Protein AF-A0A1Q3GR40-F1 (afdb_monomer_lite)

Foldseek 3Di:
DPPPVVVVVVVVVVVVVPPPPPPVPLFDKDKDAPDWDWDQDPVRWTKIKGAHQMWIDDPFATAGGFRMWIATSVVRDIDTHRGPDGDHPDDDDDDPPPDDPD

Secondary structure (DSSP, 8-state):
--STTHHHHHHHHHTTTT---------PPEEE-SEEEEEE-TTS-EEEEEEEEEEEE-SS-EEEEEEEEEEETTT--EEEES-S----SS-----S------

Radius of gyration: 22.92 Å; chains: 1; bounding box: 37×33×74 Å

Structure (mmCIF, N/CA/C/O backbone):
data_AF-A0A1Q3GR40-F1
#
_entry.id   AF-A0A1Q3GR40-F1
#
loop_
_atom_site.group_PDB
_atom_site.id
_atom_site.type_symbol
_atom_site.label_atom_id
_atom_site.label_alt_id
_atom_site.label_comp_id
_atom_site.label_asym_id
_atom_site.label_entity_id
_atom_site.label_seq_id
_atom_site.pdbx_PDB_ins_code
_atom_site.Cartn_x
_atom_site.Cartn_y
_atom_site.Cartn_z
_atom_site.occupancy
_atom_site.B_iso_or_equiv
_atom_site.auth_seq_id
_atom_site.auth_comp_id
_atom_site.auth_asym_id
_atom_site.auth_atom_id
_atom_site.pdbx_PDB_model_num
ATOM 1 N N . MET A 1 1 ? -24.465 18.546 60.092 1.00 49.50 1 MET A N 1
ATOM 2 C CA . MET A 1 1 ? -24.976 18.578 58.700 1.00 49.50 1 MET A CA 1
ATOM 3 C C . MET A 1 1 ? -24.021 19.346 57.770 1.00 49.50 1 MET A C 1
ATOM 5 O O . MET A 1 1 ? -24.440 20.289 57.117 1.00 49.50 1 MET A O 1
ATOM 9 N N . LYS A 1 2 ? -22.720 19.006 57.731 1.00 49.09 2 LYS A N 1
ATOM 10 C CA . LYS A 1 2 ? -21.722 19.727 56.902 1.00 49.09 2 LYS A CA 1
ATOM 11 C C . LYS A 1 2 ? -20.839 18.809 56.034 1.00 49.09 2 LYS A C 1
ATOM 13 O O . LYS A 1 2 ? -20.081 19.311 55.218 1.00 49.09 2 LYS A O 1
ATOM 18 N N . SER A 1 3 ? -20.972 17.483 56.151 1.00 52.25 3 SER A N 1
ATOM 19 C CA . SER A 1 3 ? -20.113 16.519 55.438 1.00 52.25 3 SER A CA 1
ATOM 20 C C . SER A 1 3 ? -20.685 15.994 54.114 1.00 52.25 3 SER A C 1
ATOM 22 O O . SER A 1 3 ? -19.966 15.328 53.379 1.00 52.25 3 SER A O 1
ATOM 24 N N . SER A 1 4 ? -21.941 16.301 53.764 1.00 53.75 4 SER A N 1
ATOM 25 C CA . SER A 1 4 ? -22.560 15.791 52.523 1.00 53.75 4 SER A CA 1
ATOM 26 C C . SER A 1 4 ? -22.157 16.545 51.253 1.00 53.75 4 SER A C 1
ATOM 28 O O . SER A 1 4 ? -22.413 16.050 50.162 1.00 53.75 4 SER A O 1
ATOM 30 N N . LEU A 1 5 ? -21.511 17.713 51.359 1.00 52.91 5 LEU A N 1
ATOM 31 C CA . LEU A 1 5 ? -21.144 18.510 50.179 1.00 52.91 5 LEU A CA 1
ATOM 32 C C . LEU A 1 5 ? -19.866 17.999 49.485 1.00 52.91 5 LEU A C 1
ATOM 34 O O . LEU A 1 5 ? -19.707 18.155 48.279 1.00 52.91 5 LEU A O 1
ATOM 38 N N . ILE A 1 6 ? -18.968 17.354 50.238 1.00 55.91 6 ILE A N 1
ATOM 39 C CA . ILE A 1 6 ? -17.665 16.883 49.736 1.00 55.91 6 ILE A CA 1
ATOM 40 C C . ILE A 1 6 ? -17.828 15.642 48.845 1.00 55.91 6 ILE A C 1
ATOM 42 O O . ILE A 1 6 ? -17.095 15.479 47.873 1.00 55.91 6 ILE A O 1
ATOM 46 N N . PHE A 1 7 ? -18.832 14.805 49.122 1.00 52.56 7 PHE A N 1
ATOM 47 C CA . PHE A 1 7 ? -19.088 13.574 48.366 1.00 52.56 7 PHE A CA 1
ATOM 48 C C . PHE A 1 7 ? -19.632 13.819 46.951 1.00 52.56 7 PHE A C 1
ATOM 50 O O . PHE A 1 7 ? -19.433 12.997 46.061 1.00 52.56 7 PHE A O 1
ATOM 57 N N . ILE A 1 8 ? -20.301 14.953 46.727 1.00 55.75 8 ILE A N 1
ATOM 58 C CA . ILE A 1 8 ? -20.846 15.310 45.411 1.00 55.75 8 ILE A CA 1
ATOM 59 C C . ILE A 1 8 ? -19.732 15.870 44.515 1.00 55.75 8 ILE A C 1
ATOM 61 O O . ILE A 1 8 ? -19.710 15.607 43.314 1.00 55.75 8 ILE A O 1
ATOM 65 N N . LEU A 1 9 ? -18.763 16.584 45.098 1.00 52.00 9 LEU A N 1
ATOM 66 C CA . LEU A 1 9 ? -17.674 17.202 44.344 1.00 52.00 9 LEU A CA 1
ATOM 67 C C . LEU A 1 9 ? -16.679 16.166 43.789 1.00 52.00 9 LEU A C 1
ATOM 69 O O . LEU A 1 9 ? -16.173 16.334 42.683 1.00 52.00 9 LEU A O 1
ATOM 73 N N . THR A 1 10 ? -16.432 15.066 44.506 1.00 55.09 10 THR A N 1
ATOM 74 C CA . THR A 1 10 ? -15.516 14.004 44.051 1.00 55.09 10 THR A CA 1
ATOM 75 C C . THR A 1 10 ? -16.107 13.117 42.954 1.00 55.09 10 THR A C 1
ATOM 77 O O . THR A 1 10 ? -15.355 12.600 42.127 1.00 55.09 10 THR A O 1
ATOM 80 N N . PHE A 1 11 ? -17.437 12.991 42.875 1.00 53.44 11 PHE A N 1
ATOM 81 C CA . PHE A 1 11 ? -18.099 12.224 41.812 1.00 53.44 11 PHE A CA 1
ATOM 82 C C . PHE A 1 11 ? -18.007 12.905 40.435 1.00 53.44 11 PHE A C 1
ATOM 84 O O . PHE A 1 11 ? -17.931 12.219 39.418 1.00 53.44 11 PHE A O 1
ATOM 91 N N . TYR A 1 12 ? -17.929 14.239 40.393 1.00 51.72 12 TYR A N 1
ATOM 92 C CA . TYR A 1 12 ? -17.811 14.994 39.138 1.00 51.72 12 TYR A CA 1
ATOM 93 C C . TYR A 1 12 ? -16.416 14.925 38.497 1.00 51.72 12 TYR A C 1
ATOM 95 O O . TYR A 1 12 ? -16.294 15.049 37.280 1.00 51.72 12 TYR A O 1
ATOM 103 N N . VAL A 1 13 ? -15.352 14.696 39.274 1.00 54.31 13 VAL A N 1
ATOM 104 C CA . VAL A 1 13 ? -13.979 14.623 38.729 1.00 54.31 13 VAL A CA 1
ATOM 105 C C . VAL A 1 13 ? -13.704 13.266 38.064 1.00 54.31 13 VAL A C 1
ATOM 107 O O . VAL A 1 13 ? -12.886 13.168 37.148 1.00 54.31 13 VAL A O 1
ATOM 110 N N . PHE A 1 14 ? -14.424 12.212 38.462 1.00 50.56 14 PHE A N 1
ATOM 111 C CA . PHE A 1 14 ? -14.236 10.870 37.903 1.00 50.56 14 PHE A CA 1
ATOM 112 C C . PHE A 1 14 ? -14.871 10.684 36.518 1.00 50.56 14 PHE A C 1
ATOM 114 O O . PHE A 1 14 ? -14.373 9.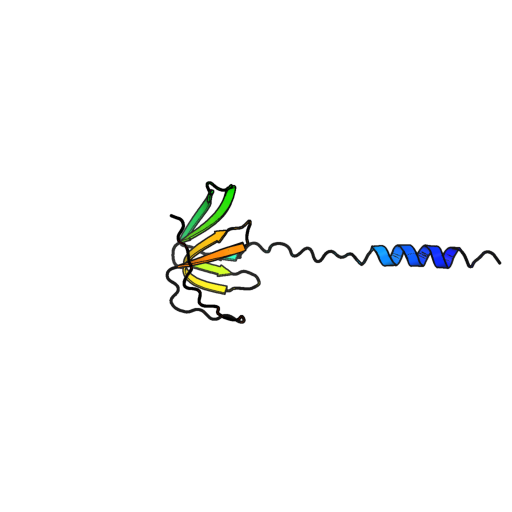895 35.715 1.00 50.56 14 PHE A O 1
ATOM 121 N N . THR A 1 15 ? -15.928 11.432 36.188 1.00 52.12 15 THR A N 1
ATOM 122 C CA . THR A 1 15 ? -16.624 11.289 34.897 1.00 52.12 15 THR A CA 1
ATOM 123 C C . THR A 1 15 ? -15.887 11.941 33.726 1.00 52.12 15 THR A C 1
ATOM 125 O O . THR A 1 15 ? -16.135 11.570 32.582 1.00 52.12 15 THR A O 1
ATOM 128 N N . PHE A 1 16 ? -14.942 12.854 33.976 1.00 50.66 16 PHE A N 1
ATOM 129 C CA . PHE A 1 16 ? -14.186 13.530 32.911 1.00 50.66 16 PHE A CA 1
ATOM 130 C C . PHE A 1 16 ? -12.925 12.785 32.441 1.00 50.66 16 PHE A C 1
ATOM 132 O O . PHE A 1 16 ? -12.369 13.144 31.407 1.00 50.66 16 PHE A O 1
ATOM 139 N N . ASN A 1 17 ? -12.490 11.720 33.126 1.00 49.38 17 ASN A N 1
ATOM 140 C CA . ASN A 1 17 ? -11.297 10.953 32.727 1.00 49.38 17 ASN A CA 1
ATOM 141 C C . ASN A 1 17 ? -11.578 9.777 31.773 1.00 49.38 17 ASN A C 1
ATOM 143 O O . ASN A 1 17 ? -10.639 9.170 31.266 1.00 49.38 17 ASN A O 1
ATOM 147 N N . GLN A 1 18 ? -12.845 9.455 31.484 1.00 47.06 18 GLN A N 1
ATOM 148 C CA . GLN A 1 18 ? -13.192 8.369 30.553 1.00 47.06 18 GLN A CA 1
ATOM 149 C C . GLN A 1 18 ? -13.422 8.816 29.106 1.00 47.06 18 GLN A C 1
ATOM 151 O O . GLN A 1 18 ? -13.787 8.004 28.260 1.00 47.06 18 GLN A O 1
ATOM 156 N N . ALA A 1 19 ? -13.090 10.060 28.765 1.00 47.44 19 ALA A N 1
ATOM 157 C CA . ALA A 1 19 ? -12.804 10.415 27.381 1.00 47.44 19 ALA A CA 1
ATOM 158 C C . ALA A 1 19 ? -11.373 9.972 27.029 1.00 47.44 19 ALA A C 1
ATOM 160 O O . ALA A 1 19 ? -10.546 10.768 26.585 1.00 47.44 19 ALA A O 1
ATOM 161 N N . CYS A 1 20 ? -11.065 8.683 27.222 1.00 46.72 20 CYS A N 1
ATOM 162 C CA . CYS A 1 20 ? -9.977 8.058 26.489 1.00 46.72 20 CYS A CA 1
ATOM 163 C C . CYS A 1 20 ? -10.459 8.018 25.043 1.00 46.72 20 CYS A C 1
ATOM 165 O O . CYS A 1 20 ? -11.112 7.076 24.596 1.00 46.72 20 CYS A O 1
ATOM 167 N N . ILE A 1 21 ? -10.227 9.134 24.353 1.00 49.28 21 ILE A N 1
ATOM 168 C CA . ILE A 1 21 ? -10.302 9.249 22.912 1.00 49.28 21 ILE A CA 1
ATOM 169 C C . ILE A 1 21 ? -9.539 8.030 22.426 1.00 49.28 21 ILE A C 1
ATOM 171 O O . ILE A 1 21 ? -8.322 7.948 22.599 1.00 49.28 21 ILE A O 1
ATOM 175 N N . ALA A 1 22 ? -10.269 7.056 21.8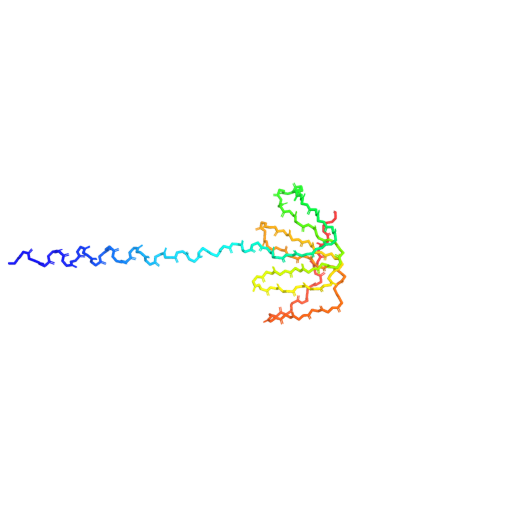82 1.00 44.91 22 ALA A N 1
ATOM 176 C CA . ALA A 1 22 ? -9.705 6.025 21.045 1.00 44.91 22 ALA A CA 1
ATOM 177 C C . ALA A 1 22 ? -9.107 6.779 19.862 1.00 44.91 22 ALA A C 1
ATOM 179 O O . ALA A 1 22 ? -9.731 6.974 18.822 1.00 44.91 22 ALA A O 1
ATOM 180 N N . GLN A 1 23 ? -7.909 7.310 20.082 1.00 40.91 23 GLN A N 1
ATOM 181 C CA . GLN A 1 23 ? -7.080 7.936 19.095 1.00 40.91 23 GLN A CA 1
ATOM 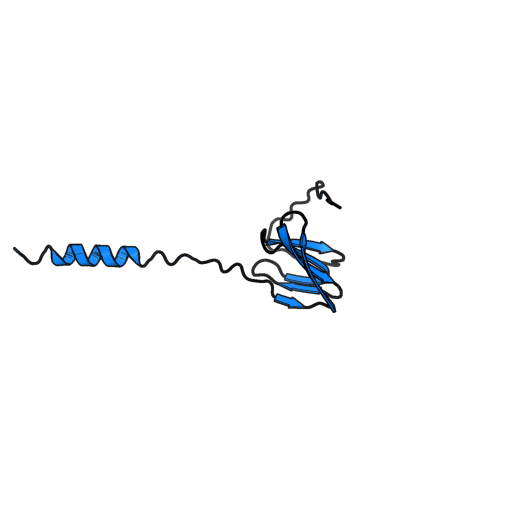182 C C . GLN A 1 23 ? -6.695 6.746 18.243 1.00 40.91 23 GLN A C 1
ATOM 184 O O . GLN A 1 23 ? -5.732 6.032 18.522 1.00 40.91 23 GLN A O 1
ATOM 189 N N . THR A 1 24 ? -7.544 6.445 17.262 1.00 45.59 24 THR A N 1
ATOM 190 C CA . THR A 1 24 ? -7.230 5.534 16.182 1.00 45.59 24 THR A CA 1
ATOM 191 C C . THR A 1 24 ? -6.020 6.163 15.524 1.00 45.59 24 THR A C 1
ATOM 193 O O . THR A 1 24 ? -6.158 6.990 14.622 1.00 45.59 24 THR A O 1
ATOM 196 N N . LYS A 1 25 ? -4.821 5.861 16.045 1.00 49.47 25 LYS A N 1
ATOM 197 C CA . LYS A 1 25 ? -3.559 6.169 15.395 1.00 49.47 25 LYS A CA 1
ATOM 198 C C . LYS A 1 25 ? -3.778 5.671 13.989 1.00 49.47 25 LYS A C 1
ATOM 200 O O . LYS A 1 25 ? -3.998 4.474 13.798 1.00 49.47 25 LYS A O 1
ATOM 205 N N . LYS A 1 26 ? -3.815 6.598 13.034 1.00 55.84 26 LYS A N 1
ATOM 206 C CA . LYS A 1 26 ? -3.866 6.280 11.617 1.00 55.84 26 LYS A CA 1
ATOM 207 C C . LYS A 1 26 ? -2.618 5.438 11.378 1.00 55.84 26 LYS A C 1
ATOM 209 O O . LYS A 1 26 ? -1.508 5.962 11.347 1.00 55.84 26 LYS A O 1
ATOM 214 N N . SER A 1 27 ? -2.786 4.120 11.452 1.00 68.75 27 SER A N 1
ATOM 215 C CA . SER A 1 27 ? -1.668 3.196 11.553 1.00 68.75 27 SER A CA 1
ATOM 216 C C . SER A 1 27 ? -0.995 3.236 10.202 1.00 68.75 27 SER A C 1
ATOM 218 O O . SER A 1 27 ? -1.583 2.834 9.198 1.00 68.75 27 SER A O 1
ATOM 220 N N . TYR A 1 28 ? 0.198 3.820 10.180 1.00 76.81 28 TYR A N 1
ATOM 221 C CA . TYR A 1 28 ? 0.978 3.879 8.966 1.00 76.81 28 TYR A CA 1
ATOM 222 C C . TYR A 1 28 ? 1.249 2.444 8.498 1.00 76.81 28 TYR A C 1
ATOM 224 O O . TYR A 1 28 ? 1.575 1.593 9.337 1.00 76.81 28 TYR A O 1
ATOM 232 N N . PRO A 1 29 ? 1.059 2.141 7.205 1.00 87.94 29 PRO A N 1
ATOM 233 C CA . PRO A 1 29 ? 1.207 0.782 6.721 1.00 87.94 29 PRO A CA 1
ATOM 234 C C . PRO A 1 29 ? 2.637 0.285 6.922 1.00 87.94 29 PRO A C 1
ATOM 236 O O . PRO A 1 29 ? 3.605 1.022 6.728 1.00 87.94 29 PRO A O 1
ATOM 239 N N . LYS A 1 30 ? 2.771 -0.993 7.271 1.00 92.25 30 LYS A N 1
ATOM 240 C CA . LYS A 1 30 ? 4.043 -1.709 7.159 1.00 92.25 30 LYS A CA 1
ATOM 241 C C . LYS A 1 30 ? 4.179 -2.187 5.723 1.00 92.25 30 LYS A C 1
ATOM 243 O O . LYS A 1 30 ? 3.236 -2.772 5.193 1.00 92.25 30 LYS A O 1
ATOM 248 N N . PHE A 1 31 ? 5.330 -1.972 5.103 1.00 93.50 31 PHE A N 1
ATOM 249 C CA . PHE A 1 31 ? 5.538 -2.410 3.731 1.00 93.50 31 PHE A CA 1
ATOM 250 C C . PHE A 1 31 ? 6.991 -2.774 3.431 1.00 93.50 31 PHE A C 1
ATOM 252 O O . PHE A 1 31 ? 7.909 -2.360 4.136 1.00 93.50 31 PHE A O 1
ATOM 259 N N . SER A 1 32 ? 7.164 -3.540 2.359 1.00 94.69 32 SER A N 1
ATOM 260 C CA . SER A 1 32 ? 8.430 -3.851 1.701 1.00 94.69 32 SER A CA 1
ATOM 261 C C . SER A 1 32 ? 8.212 -3.801 0.190 1.00 94.69 32 SER A C 1
ATOM 263 O O . SER A 1 32 ? 7.151 -4.210 -0.290 1.00 94.69 32 SER A O 1
ATOM 265 N N . SER A 1 33 ? 9.185 -3.278 -0.548 1.00 95.38 33 SER A N 1
ATOM 266 C CA . SER A 1 33 ? 9.150 -3.170 -2.006 1.00 95.38 33 SER A CA 1
ATOM 267 C C . SER A 1 33 ? 10.562 -3.022 -2.566 1.00 95.38 33 SER A C 1
ATOM 269 O O . SER A 1 33 ? 11.500 -2.703 -1.833 1.00 95.38 33 SER A O 1
ATOM 271 N N . GLN A 1 34 ? 10.712 -3.229 -3.873 1.00 96.75 34 GLN A N 1
ATOM 272 C CA . GLN A 1 34 ? 11.971 -2.957 -4.571 1.00 96.75 34 GLN A CA 1
ATOM 273 C C . GLN A 1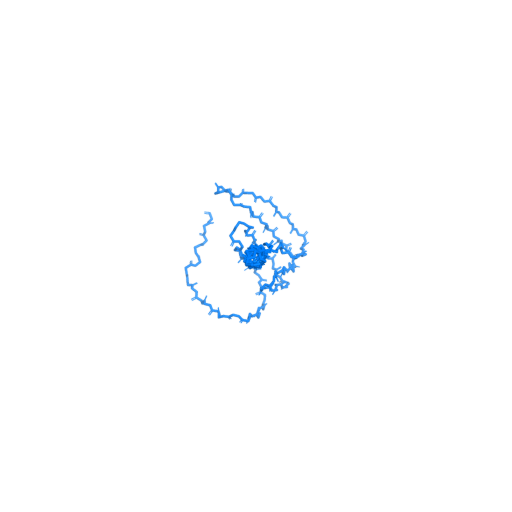 34 ? 12.181 -1.455 -4.791 1.00 96.75 34 GLN A C 1
ATOM 275 O O . GLN A 1 34 ? 13.303 -0.961 -4.696 1.00 96.75 34 GLN A O 1
ATOM 280 N N . LYS A 1 35 ? 11.097 -0.718 -5.058 1.00 95.25 35 LYS A N 1
ATOM 281 C CA . LYS A 1 35 ? 11.119 0.731 -5.272 1.00 95.25 35 LYS A CA 1
ATOM 282 C C . LYS A 1 35 ? 10.011 1.421 -4.484 1.00 95.25 35 LYS A C 1
ATOM 284 O O . LYS A 1 35 ? 8.943 0.848 -4.249 1.00 95.25 35 LYS A O 1
ATOM 289 N N . ARG A 1 36 ? 10.296 2.652 -4.052 1.00 95.62 36 ARG A N 1
ATOM 290 C CA . ARG A 1 36 ? 9.414 3.483 -3.232 1.00 95.62 36 ARG A CA 1
ATOM 291 C C . ARG A 1 36 ? 9.483 4.936 -3.680 1.00 95.62 36 ARG A C 1
ATOM 293 O O . ARG A 1 36 ? 10.576 5.496 -3.734 1.00 95.62 36 ARG A O 1
ATOM 300 N N . ILE A 1 37 ? 8.326 5.535 -3.933 1.00 94.81 37 ILE A N 1
ATOM 301 C CA . ILE A 1 37 ? 8.183 6.940 -4.312 1.00 94.81 37 ILE A CA 1
ATOM 302 C C . ILE A 1 37 ? 7.198 7.594 -3.346 1.00 94.81 37 ILE A C 1
ATOM 304 O O . ILE A 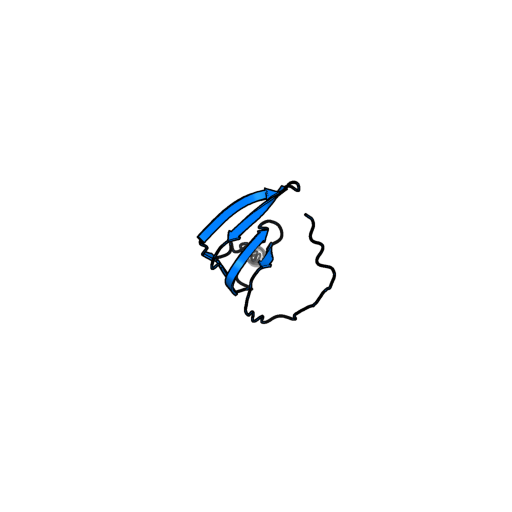1 37 ? 6.143 7.034 -3.049 1.00 94.81 37 ILE A O 1
ATOM 308 N N . PHE A 1 38 ? 7.560 8.771 -2.848 1.00 94.19 38 PHE A N 1
ATOM 309 C CA . PHE A 1 38 ? 6.670 9.634 -2.082 1.00 94.19 38 PHE A CA 1
ATOM 310 C C . PHE A 1 38 ? 6.513 10.945 -2.827 1.00 94.19 38 PHE A C 1
ATOM 312 O O . PHE A 1 38 ? 7.516 11.554 -3.199 1.00 94.19 38 PHE A O 1
ATOM 319 N N . TYR A 1 39 ? 5.275 11.369 -3.028 1.00 92.69 39 TYR A N 1
ATOM 320 C CA . TYR A 1 39 ? 4.978 12.650 -3.648 1.00 92.69 39 TYR A CA 1
ATOM 321 C C . TYR A 1 39 ? 3.645 13.188 -3.145 1.00 92.69 39 TYR A C 1
ATOM 323 O O . TYR A 1 39 ? 2.853 12.472 -2.533 1.00 92.69 39 TYR A O 1
ATOM 331 N N . THR A 1 40 ? 3.422 14.467 -3.407 1.00 93.56 40 THR A N 1
ATOM 332 C CA . THR A 1 40 ? 2.129 15.113 -3.232 1.00 93.56 40 THR A CA 1
ATOM 333 C C . THR A 1 40 ? 1.530 15.314 -4.616 1.00 93.56 40 THR A C 1
ATOM 335 O O . THR A 1 40 ? 2.225 15.817 -5.501 1.00 93.56 40 THR A O 1
ATOM 338 N N . ASP A 1 41 ? 0.297 14.861 -4.835 1.00 91.06 41 ASP A N 1
ATOM 339 C CA . ASP A 1 41 ? -0.369 15.046 -6.127 1.00 91.06 41 ASP A CA 1
ATOM 340 C C . ASP A 1 41 ? -0.822 16.505 -6.338 1.00 91.06 41 ASP A C 1
ATOM 342 O O . ASP A 1 41 ? -0.661 17.369 -5.471 1.00 91.06 41 ASP A O 1
ATOM 346 N N . ALA A 1 42 ? -1.385 16.803 -7.512 1.00 90.00 42 ALA A N 1
ATOM 347 C CA . ALA A 1 42 ? -1.841 18.152 -7.857 1.00 90.00 42 ALA A CA 1
ATOM 348 C C . ALA A 1 42 ? -2.978 18.661 -6.949 1.00 90.00 42 ALA A C 1
ATOM 350 O O . ALA A 1 42 ? -3.242 19.862 -6.898 1.00 90.00 42 ALA A O 1
ATOM 351 N N . GLN A 1 43 ? -3.652 17.756 -6.242 1.00 89.88 43 GLN A N 1
ATOM 352 C CA . GLN A 1 43 ? -4.742 18.034 -5.318 1.00 89.88 43 GLN A CA 1
ATOM 353 C C . GLN A 1 43 ? -4.247 18.200 -3.872 1.00 89.88 43 GLN A C 1
ATOM 355 O O . GLN A 1 43 ? -5.045 18.529 -2.995 1.00 89.88 43 GLN A O 1
ATOM 360 N N . GLY A 1 44 ? -2.944 18.039 -3.618 1.00 90.94 44 GLY A N 1
ATOM 361 C CA . GLY A 1 44 ? -2.355 18.176 -2.287 1.00 90.94 44 GLY A CA 1
ATOM 362 C C . GLY A 1 44 ? -2.370 16.885 -1.465 1.00 90.94 44 GLY A C 1
ATOM 363 O O . GLY A 1 44 ? -2.085 16.925 -0.266 1.00 90.94 44 GLY A O 1
ATOM 364 N N . GLU A 1 45 ? -2.685 15.740 -2.069 1.00 91.69 45 GLU A N 1
ATOM 365 C CA . GLU A 1 45 ? -2.752 14.462 -1.368 1.00 91.69 45 GLU A CA 1
ATOM 366 C C . GLU A 1 45 ? -1.367 13.812 -1.272 1.00 91.69 45 GLU A C 1
ATOM 368 O O . GLU A 1 45 ? -0.636 13.716 -2.255 1.00 91.69 45 GLU A O 1
ATOM 373 N N . GLU A 1 46 ? -1.001 13.318 -0.088 1.00 93.06 46 GLU A N 1
ATOM 374 C CA . GLU A 1 46 ? 0.252 12.596 0.133 1.00 93.06 46 GLU A CA 1
ATOM 375 C C . GLU A 1 46 ? 0.129 11.146 -0.356 1.00 93.06 46 GLU A C 1
ATOM 377 O O . GLU A 1 46 ? -0.573 10.314 0.241 1.00 93.06 46 GLU A O 1
ATOM 382 N N . ILE A 1 47 ? 0.865 10.831 -1.419 1.00 94.62 47 ILE A N 1
ATOM 383 C CA . ILE A 1 47 ? 0.869 9.532 -2.081 1.00 94.62 47 ILE A CA 1
ATOM 384 C C . ILE A 1 47 ? 2.165 8.771 -1.783 1.00 94.62 47 ILE A C 1
ATOM 386 O O . ILE A 1 47 ? 3.276 9.301 -1.850 1.00 94.62 47 ILE A O 1
ATOM 390 N N . LEU A 1 48 ? 2.006 7.489 -1.462 1.00 94.75 48 LEU A N 1
ATOM 391 C CA . LEU A 1 48 ? 3.060 6.485 -1.398 1.00 94.75 48 LEU A CA 1
ATOM 392 C C . LEU A 1 48 ? 2.861 5.481 -2.532 1.00 94.75 48 LEU A C 1
ATOM 394 O O . LEU A 1 48 ? 1.881 4.739 -2.529 1.00 94.75 48 LEU A O 1
ATOM 398 N N . GLU A 1 49 ? 3.819 5.401 -3.444 1.00 95.31 49 GLU A N 1
ATOM 399 C CA . GLU A 1 49 ? 3.875 4.360 -4.468 1.00 95.31 49 GLU A CA 1
ATOM 400 C C . GLU A 1 49 ? 4.979 3.356 -4.164 1.00 95.31 49 GLU A C 1
ATOM 402 O O . GLU A 1 49 ? 6.123 3.706 -3.861 1.00 95.31 49 GLU A O 1
ATOM 407 N N . LEU A 1 50 ? 4.621 2.081 -4.254 1.00 95.69 50 LEU A N 1
ATOM 408 C CA . LEU A 1 50 ? 5.492 0.940 -4.032 1.00 95.69 50 LEU A CA 1
ATOM 409 C C . LEU A 1 50 ? 5.473 0.080 -5.286 1.00 95.69 50 LEU A C 1
ATOM 411 O O . LEU A 1 50 ? 4.394 -0.264 -5.765 1.00 95.69 50 LEU A O 1
ATOM 415 N N . GLU A 1 51 ? 6.643 -0.306 -5.785 1.00 95.94 51 GLU A N 1
ATOM 416 C CA . GLU A 1 51 ? 6.766 -1.146 -6.979 1.00 95.94 51 GLU A CA 1
ATOM 417 C C . GLU A 1 51 ? 7.705 -2.329 -6.731 1.00 95.94 51 GLU A C 1
ATOM 419 O O . GLU A 1 51 ? 8.714 -2.205 -6.028 1.00 95.94 51 GLU A O 1
ATOM 424 N N . GLY A 1 52 ? 7.366 -3.463 -7.345 1.00 93.62 52 GLY A N 1
ATOM 425 C CA . GLY A 1 52 ? 8.174 -4.677 -7.375 1.00 93.62 52 GLY A CA 1
ATOM 426 C C . GLY A 1 52 ? 8.050 -5.535 -6.116 1.00 93.62 52 GLY A C 1
ATOM 427 O O . GLY A 1 52 ? 8.510 -5.142 -5.043 1.00 93.62 52 GLY A O 1
ATOM 428 N N . ASN A 1 53 ? 7.453 -6.727 -6.265 1.00 92.00 53 ASN A N 1
ATOM 429 C CA . ASN A 1 53 ? 7.252 -7.729 -5.205 1.00 92.00 53 ASN A CA 1
ATOM 430 C C . ASN A 1 53 ? 6.758 -7.123 -3.881 1.00 92.00 53 ASN A C 1
ATOM 432 O O . ASN A 1 53 ? 7.291 -7.398 -2.804 1.00 92.00 53 ASN A O 1
ATOM 436 N N . VAL A 1 54 ? 5.742 -6.266 -3.970 1.00 93.50 54 VAL A N 1
ATOM 437 C CA . VAL A 1 54 ? 5.293 -5.450 -2.847 1.00 93.50 54 VAL A CA 1
ATOM 438 C C . VAL A 1 54 ? 4.568 -6.307 -1.818 1.00 93.50 54 VAL A C 1
ATOM 440 O O . VAL A 1 54 ? 3.604 -7.019 -2.124 1.00 93.50 54 VAL A O 1
ATOM 443 N N . VAL A 1 55 ? 5.002 -6.173 -0.568 1.00 92.38 55 VAL A N 1
ATOM 444 C CA . VAL A 1 55 ? 4.276 -6.622 0.620 1.00 92.38 55 VAL A CA 1
ATOM 445 C C . VAL A 1 55 ? 3.778 -5.380 1.341 1.00 92.38 55 VAL A C 1
ATOM 447 O O . VAL A 1 55 ? 4.565 -4.490 1.646 1.00 92.38 55 VAL A O 1
ATOM 450 N N . PHE A 1 56 ? 2.481 -5.305 1.622 1.00 91.56 56 PHE A N 1
ATOM 451 C CA . PHE A 1 56 ? 1.851 -4.144 2.247 1.00 91.56 56 PHE A CA 1
ATOM 452 C C . PHE A 1 56 ? 0.814 -4.587 3.275 1.00 91.56 56 PHE A C 1
ATOM 454 O O . PHE A 1 56 ? -0.041 -5.426 2.996 1.00 91.56 56 PHE A O 1
ATOM 461 N N . GLN A 1 57 ? 0.869 -4.022 4.475 1.00 90.75 57 GLN A N 1
ATOM 462 C CA . GLN A 1 57 ? 0.006 -4.406 5.580 1.00 90.75 57 GLN A CA 1
ATOM 463 C C . GLN A 1 57 ? -0.478 -3.186 6.361 1.00 90.75 57 GLN A C 1
ATOM 465 O O . GLN A 1 57 ? 0.306 -2.367 6.837 1.00 90.75 57 GLN A O 1
ATOM 470 N N . THR A 1 58 ? -1.790 -3.125 6.560 1.00 87.12 58 THR A N 1
ATOM 471 C CA . THR A 1 58 ? -2.450 -2.245 7.532 1.00 87.12 58 THR A CA 1
ATOM 472 C C . THR A 1 58 ? -3.130 -3.101 8.600 1.00 87.12 58 THR A C 1
ATOM 474 O O . THR A 1 58 ? -3.060 -4.329 8.569 1.00 87.12 58 THR A O 1
ATOM 477 N N . ALA A 1 59 ? -3.847 -2.469 9.528 1.00 83.06 59 ALA A N 1
ATOM 478 C CA . ALA A 1 59 ? -4.703 -3.186 10.471 1.00 83.06 59 ALA A CA 1
ATOM 479 C C . ALA A 1 59 ? -5.843 -3.982 9.795 1.00 83.06 59 ALA A C 1
ATOM 481 O O . ALA A 1 59 ? -6.352 -4.920 10.395 1.00 83.06 59 ALA A O 1
ATOM 482 N N . LYS A 1 60 ? -6.263 -3.608 8.575 1.00 80.12 60 LYS A N 1
ATOM 483 C CA . LYS A 1 60 ? -7.448 -4.181 7.904 1.00 80.12 60 LYS A CA 1
ATOM 484 C C . LYS A 1 60 ? -7.124 -5.045 6.692 1.00 80.12 60 LYS A C 1
ATOM 486 O O . LYS A 1 60 ? -7.932 -5.884 6.313 1.00 80.12 60 LYS A O 1
ATOM 491 N N . ILE A 1 61 ? -5.982 -4.806 6.052 1.00 83.12 61 ILE A N 1
ATOM 492 C CA . ILE A 1 61 ? -5.612 -5.483 4.809 1.00 83.12 61 ILE A CA 1
ATOM 493 C C . ILE A 1 61 ? -4.169 -5.964 4.858 1.00 83.12 61 ILE A C 1
ATOM 495 O O . ILE A 1 61 ? -3.293 -5.283 5.395 1.00 83.12 61 ILE A O 1
ATOM 499 N N . LYS A 1 62 ? -3.931 -7.126 4.249 1.00 88.69 62 LYS A N 1
ATOM 500 C CA . LYS A 1 62 ? -2.603 -7.673 3.992 1.00 88.69 62 LYS A CA 1
ATOM 501 C C . LYS A 1 62 ? -2.510 -8.036 2.515 1.00 88.69 62 LYS A C 1
ATOM 503 O O . LYS A 1 62 ? -3.321 -8.804 2.008 1.00 88.69 62 LYS A O 1
ATOM 508 N N . ILE A 1 63 ? -1.523 -7.460 1.852 1.00 88.88 63 ILE A N 1
ATOM 509 C CA . ILE A 1 63 ? -1.211 -7.617 0.438 1.00 88.88 63 ILE A CA 1
ATOM 510 C C . ILE A 1 63 ? 0.195 -8.204 0.359 1.00 88.88 63 ILE A C 1
ATOM 512 O O . ILE A 1 63 ? 1.102 -7.746 1.054 1.00 88.88 63 ILE A O 1
ATOM 516 N N . GLY A 1 64 ? 0.375 -9.225 -0.469 1.00 89.81 64 GLY A N 1
ATOM 517 C CA . GLY A 1 64 ? 1.677 -9.824 -0.735 1.00 89.81 64 GLY A CA 1
ATOM 518 C C . GLY A 1 64 ? 1.848 -10.077 -2.222 1.00 89.81 64 GLY A C 1
ATOM 519 O O . GLY A 1 64 ? 0.874 -10.399 -2.902 1.00 89.81 64 GLY A O 1
ATOM 520 N N . ASN A 1 65 ? 3.086 -9.947 -2.696 1.00 90.69 65 ASN A N 1
ATOM 521 C CA . ASN A 1 65 ? 3.478 -10.170 -4.087 1.00 90.69 65 ASN A CA 1
ATOM 522 C C . ASN A 1 65 ? 2.664 -9.336 -5.092 1.00 90.69 65 ASN A C 1
ATOM 524 O O . ASN A 1 65 ? 2.308 -9.832 -6.158 1.00 90.69 65 ASN A O 1
ATOM 528 N N . ALA A 1 66 ? 2.348 -8.082 -4.755 1.00 92.00 66 ALA A N 1
ATOM 529 C CA . ALA A 1 66 ? 1.779 -7.155 -5.732 1.00 92.00 66 ALA A CA 1
ATOM 530 C C . ALA A 1 66 ? 2.882 -6.587 -6.629 1.00 92.00 66 ALA A C 1
ATOM 532 O O . ALA A 1 66 ? 4.014 -6.380 -6.181 1.00 92.00 66 ALA A O 1
ATOM 533 N N . GLN A 1 67 ? 2.549 -6.280 -7.880 1.00 93.81 67 GLN A N 1
ATOM 534 C CA . GLN A 1 67 ? 3.474 -5.560 -8.750 1.00 93.81 67 GLN A CA 1
ATOM 535 C C . GLN A 1 67 ? 3.582 -4.093 -8.329 1.00 93.81 67 GLN A C 1
ATOM 537 O O . GLN A 1 67 ? 4.690 -3.558 -8.278 1.00 93.81 67 GLN A O 1
ATOM 542 N N . ARG A 1 68 ? 2.449 -3.466 -7.986 1.00 94.88 68 ARG A N 1
ATOM 543 C CA . ARG A 1 68 ? 2.391 -2.079 -7.521 1.00 94.88 68 ARG A CA 1
ATOM 544 C C . ARG A 1 68 ? 1.318 -1.885 -6.451 1.00 94.88 68 ARG A C 1
ATOM 546 O O . ARG A 1 68 ? 0.243 -2.484 -6.516 1.00 94.88 68 ARG A O 1
ATOM 553 N N . VAL A 1 69 ? 1.610 -1.029 -5.474 1.00 94.19 69 VAL A N 1
ATOM 554 C CA . VAL A 1 69 ? 0.638 -0.518 -4.498 1.00 94.19 69 VAL A CA 1
ATOM 555 C C . VAL A 1 69 ? 0.754 1.000 -4.426 1.00 94.19 69 VAL A C 1
ATOM 557 O O . VAL A 1 69 ? 1.834 1.516 -4.150 1.00 94.19 69 VAL A O 1
ATOM 560 N N . THR A 1 70 ? -0.368 1.694 -4.601 1.00 94.69 70 THR A N 1
ATOM 561 C CA . THR A 1 70 ? -0.491 3.139 -4.384 1.00 94.69 70 THR A CA 1
ATOM 562 C C . THR A 1 70 ? -1.351 3.377 -3.151 1.00 94.69 70 THR A C 1
ATOM 564 O O . THR A 1 70 ? -2.502 2.942 -3.085 1.00 94.69 70 THR A O 1
ATOM 567 N N . TYR A 1 71 ? -0.794 4.055 -2.155 1.00 93.19 71 TYR A N 1
ATOM 568 C CA . TYR A 1 71 ? -1.457 4.386 -0.902 1.00 93.19 71 TYR A CA 1
ATOM 569 C C . TYR A 1 71 ? -1.549 5.897 -0.741 1.00 93.19 71 TYR A C 1
ATOM 571 O O . TYR A 1 71 ? -0.534 6.581 -0.649 1.00 93.19 71 TYR A O 1
ATOM 579 N N . ASN A 1 72 ? -2.769 6.409 -0.644 1.00 92.56 72 ASN A N 1
ATOM 580 C CA . ASN A 1 72 ? -3.011 7.790 -0.261 1.00 92.56 72 ASN A CA 1
ATOM 581 C C . ASN A 1 72 ? -3.129 7.863 1.268 1.00 92.56 72 ASN A C 1
ATOM 583 O O . ASN A 1 72 ? -4.012 7.253 1.880 1.00 92.56 72 ASN A O 1
ATOM 587 N N . LYS A 1 73 ? -2.238 8.624 1.901 1.00 87.25 73 LYS A N 1
ATOM 588 C CA . LYS A 1 73 ? -2.146 8.725 3.362 1.00 87.25 73 LYS A CA 1
ATOM 589 C C . LYS A 1 73 ? -3.247 9.601 3.967 1.00 87.25 73 LYS A C 1
ATOM 591 O O . LYS A 1 73 ? -3.638 9.380 5.120 1.00 87.25 73 LYS A O 1
ATOM 596 N N . ASN A 1 74 ? -3.775 10.566 3.220 1.00 88.38 74 ASN A N 1
ATOM 597 C CA . ASN A 1 74 ? -4.857 11.459 3.641 1.00 88.38 74 ASN A CA 1
ATOM 598 C C . ASN A 1 74 ? -6.204 10.722 3.681 1.00 88.38 74 ASN A C 1
ATOM 600 O O . ASN A 1 74 ? -6.903 10.785 4.693 1.00 88.38 74 ASN A O 1
ATOM 604 N N . THR A 1 75 ? -6.525 9.927 2.665 1.00 88.62 75 THR A N 1
ATOM 605 C CA . THR A 1 75 ? -7.803 9.196 2.569 1.00 88.62 75 THR A CA 1
ATOM 606 C C . THR A 1 75 ? -7.728 7.757 3.075 1.00 88.62 75 THR A C 1
ATOM 608 O O . THR A 1 75 ? -8.751 7.154 3.393 1.00 88.62 75 THR A O 1
ATOM 611 N N . GLY A 1 76 ? -6.530 7.179 3.167 1.00 86.94 76 GLY A N 1
ATOM 612 C CA . GLY A 1 76 ? -6.350 5.751 3.430 1.00 86.94 76 GLY A CA 1
ATOM 613 C C . GLY A 1 76 ? -6.702 4.864 2.229 1.00 86.94 76 GLY A C 1
ATOM 614 O O . GLY A 1 76 ? -6.787 3.644 2.381 1.00 86.94 76 GLY A O 1
ATOM 615 N N . LYS A 1 77 ? -6.933 5.457 1.047 1.00 88.50 77 LYS A N 1
ATOM 616 C CA . LYS A 1 77 ? -7.231 4.731 -0.191 1.00 88.50 77 LYS A CA 1
ATOM 617 C C . LYS A 1 77 ? -6.008 3.923 -0.616 1.00 88.50 77 LYS A C 1
ATOM 619 O O . LYS A 1 77 ? -4.894 4.439 -0.648 1.00 88.50 77 LYS A O 1
ATOM 624 N N . VAL A 1 78 ? -6.239 2.660 -0.959 1.00 89.56 78 VAL A N 1
ATOM 625 C CA . VAL A 1 78 ? -5.214 1.734 -1.448 1.00 89.56 78 VAL A CA 1
ATOM 626 C C . VAL A 1 78 ? -5.643 1.250 -2.828 1.00 89.56 78 VAL A C 1
ATOM 628 O O . VAL A 1 78 ? -6.744 0.721 -2.980 1.00 89.56 78 VAL A O 1
ATOM 631 N N . VAL A 1 79 ? -4.778 1.432 -3.819 1.00 90.81 79 VAL A N 1
ATOM 632 C CA . VAL A 1 79 ? -4.906 0.862 -5.162 1.00 90.81 79 VAL A CA 1
ATOM 633 C C . VAL A 1 79 ? -3.808 -0.178 -5.323 1.00 90.81 79 VAL A C 1
ATOM 635 O O . VAL A 1 79 ? -2.672 0.043 -4.908 1.00 90.81 79 VAL A O 1
ATOM 638 N N . VAL A 1 80 ? -4.159 -1.336 -5.869 1.00 90.38 80 VAL A N 1
ATOM 639 C CA . VAL A 1 80 ? -3.260 -2.486 -5.974 1.00 90.38 80 VAL A CA 1
ATOM 640 C C . VAL A 1 80 ? -3.312 -3.005 -7.398 1.00 90.38 80 VAL A C 1
ATOM 642 O O . VAL A 1 80 ? -4.396 -3.294 -7.901 1.00 90.38 80 VAL A O 1
ATOM 645 N N . GLU A 1 81 ? -2.150 -3.156 -8.023 1.00 90.81 81 GLU A N 1
ATOM 646 C CA . GLU A 1 81 ? -2.011 -3.658 -9.390 1.00 90.81 81 GLU A CA 1
ATOM 647 C C . GLU A 1 81 ? -1.126 -4.912 -9.417 1.00 90.81 81 GLU A C 1
ATOM 649 O O . GLU A 1 81 ? -0.215 -5.087 -8.598 1.00 90.81 81 GLU A O 1
ATOM 654 N N . GLY A 1 82 ? -1.406 -5.806 -10.370 1.00 85.31 82 GLY A N 1
ATOM 655 C CA . GLY A 1 82 ? -0.633 -7.035 -10.570 1.00 85.31 82 GLY A CA 1
ATOM 656 C C . GLY A 1 82 ? -0.734 -8.022 -9.406 1.00 85.31 82 GLY A C 1
ATOM 657 O O . GLY A 1 82 ? 0.240 -8.691 -9.075 1.00 85.31 82 GLY A O 1
ATOM 658 N N . LEU A 1 83 ? -1.895 -8.093 -8.749 1.00 82.06 83 LEU A N 1
ATOM 659 C CA . LEU A 1 83 ? -2.116 -9.022 -7.648 1.00 82.06 83 LEU A CA 1
ATOM 660 C C . LEU A 1 83 ? -2.673 -10.356 -8.155 1.00 82.06 83 LEU A C 1
ATOM 662 O O . LEU A 1 83 ? -3.792 -10.413 -8.661 1.00 82.06 83 LEU A O 1
ATOM 666 N N . ALA A 1 84 ? -1.920 -11.443 -7.979 1.00 67.31 84 ALA A N 1
ATOM 667 C CA . ALA A 1 84 ? -2.336 -12.762 -8.461 1.00 67.31 84 ALA A CA 1
ATOM 668 C C . ALA A 1 84 ? -3.506 -13.365 -7.658 1.00 67.31 84 ALA A C 1
ATOM 670 O O . ALA A 1 84 ? -4.344 -14.071 -8.217 1.00 67.31 84 ALA A O 1
ATOM 671 N N . ARG A 1 85 ? -3.557 -13.131 -6.337 1.00 69.44 85 ARG A N 1
ATOM 672 C CA . ARG A 1 85 ? -4.584 -13.661 -5.420 1.00 69.44 85 ARG A CA 1
ATOM 673 C C . ARG A 1 85 ? -4.811 -12.685 -4.261 1.00 69.44 85 ARG A C 1
ATOM 675 O O . ARG A 1 85 ? -3.839 -12.173 -3.711 1.00 69.44 85 ARG A O 1
ATOM 682 N N . PHE A 1 86 ? -6.063 -12.475 -3.846 1.00 69.88 86 PHE A N 1
ATOM 683 C CA . PHE A 1 86 ? -6.383 -11.815 -2.573 1.00 69.88 86 PHE A CA 1
ATOM 684 C C . P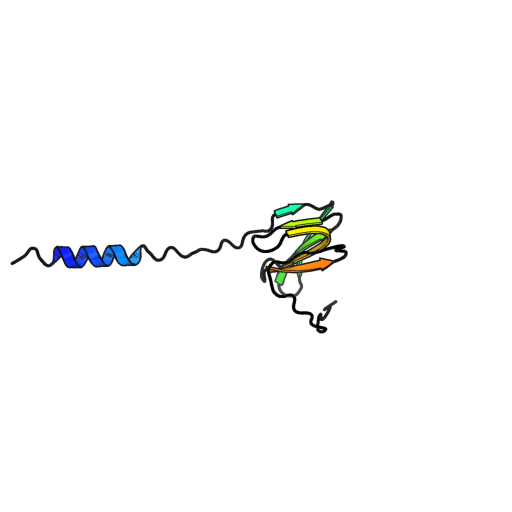HE A 1 86 ? -7.473 -12.548 -1.797 1.00 69.88 86 PHE A C 1
ATOM 686 O O . PHE A 1 86 ? -8.375 -13.145 -2.379 1.00 69.88 86 PHE A O 1
ATOM 693 N N . THR A 1 87 ? -7.399 -12.419 -0.474 1.00 66.88 87 THR A N 1
ATOM 694 C CA . THR A 1 87 ? -8.417 -12.862 0.481 1.00 66.88 87 THR A CA 1
ATOM 695 C C . THR A 1 87 ? -8.819 -11.655 1.322 1.00 66.88 87 THR A C 1
ATOM 697 O O . THR A 1 87 ? -7.956 -10.900 1.767 1.00 66.88 87 THR A O 1
ATOM 700 N N . THR A 1 88 ? -10.116 -11.451 1.548 1.00 70.50 88 THR A N 1
ATOM 701 C CA . THR A 1 88 ? -10.633 -10.358 2.385 1.00 70.50 88 THR A CA 1
ATOM 702 C C . THR A 1 88 ? -11.671 -10.888 3.366 1.00 70.50 88 THR A C 1
ATOM 704 O O . THR A 1 88 ? -12.438 -11.785 3.032 1.00 70.50 88 THR A O 1
ATOM 707 N N . GLN A 1 89 ? -11.690 -10.334 4.580 1.00 67.75 89 GLN A N 1
ATOM 708 C CA . GLN A 1 89 ? -12.703 -10.627 5.602 1.00 67.75 89 GLN A CA 1
ATOM 709 C C . GLN A 1 89 ? -13.937 -9.709 5.485 1.00 67.75 89 GLN A C 1
ATOM 711 O O . GLN A 1 89 ? -14.807 -9.722 6.349 1.00 67.75 89 GLN A O 1
ATOM 716 N N . GLY A 1 90 ? -14.009 -8.890 4.429 1.00 71.62 90 GLY A N 1
ATOM 717 C CA . GLY A 1 90 ? -15.117 -7.975 4.159 1.00 71.62 90 GLY A CA 1
ATOM 718 C C . GLY A 1 90 ? -15.923 -8.344 2.913 1.00 71.62 90 GLY A C 1
ATOM 719 O O . GLY A 1 90 ? -15.559 -9.223 2.135 1.00 71.62 90 GLY A O 1
ATOM 720 N N . LYS A 1 91 ? -17.023 -7.619 2.691 1.00 79.44 91 LYS A N 1
ATOM 721 C CA . LYS A 1 91 ? -17.827 -7.742 1.471 1.00 79.44 91 LYS A CA 1
ATOM 722 C C . LYS A 1 91 ? -17.049 -7.189 0.275 1.00 79.44 91 LYS A C 1
ATOM 724 O O . LYS A 1 91 ? -16.690 -6.013 0.259 1.00 79.44 91 LYS A O 1
ATOM 729 N N . VAL A 1 92 ? -16.838 -8.017 -0.746 1.00 75.00 92 VAL A N 1
ATOM 730 C CA . VAL A 1 92 ? -16.336 -7.552 -2.044 1.00 75.00 92 VAL A CA 1
ATOM 731 C C . VAL A 1 92 ? -17.488 -6.884 -2.787 1.00 75.00 92 VAL A C 1
ATOM 733 O O . VAL A 1 92 ? -18.497 -7.520 -3.086 1.00 75.00 92 VAL A O 1
ATOM 736 N N . VAL A 1 93 ? -17.345 -5.594 -3.083 1.00 77.75 93 VAL A N 1
ATOM 737 C CA . VAL A 1 93 ? -18.279 -4.854 -3.937 1.00 77.75 93 VAL A CA 1
ATOM 738 C C . VAL A 1 93 ? -17.588 -4.611 -5.271 1.00 77.75 93 VAL A C 1
ATOM 740 O O . VAL A 1 93 ? -16.644 -3.829 -5.355 1.00 77.75 93 VAL A O 1
ATOM 743 N N . LYS A 1 94 ? -18.043 -5.302 -6.319 1.00 72.31 94 LYS A N 1
ATOM 744 C CA . LYS A 1 94 ? -17.583 -5.058 -7.689 1.00 72.31 94 LYS A CA 1
ATOM 745 C C . LYS A 1 94 ? -18.339 -3.846 -8.236 1.00 72.31 94 LYS A C 1
ATOM 747 O O . LYS A 1 94 ? -19.553 -3.909 -8.390 1.00 72.31 94 LYS A O 1
ATOM 752 N N . SER A 1 95 ? -17.630 -2.757 -8.518 1.00 70.19 95 SER A N 1
ATOM 753 C CA . SER A 1 95 ? -18.178 -1.578 -9.197 1.00 70.19 95 SER A CA 1
ATOM 754 C C . SER A 1 95 ? -17.399 -1.339 -10.484 1.00 70.19 95 SER A C 1
ATOM 756 O O . SER A 1 95 ? -16.171 -1.366 -10.481 1.00 70.19 95 SER A O 1
ATOM 758 N N . SER A 1 96 ? -18.108 -1.109 -11.585 1.00 64.44 96 SER A N 1
ATOM 759 C CA . SER A 1 96 ? -17.540 -0.779 -12.898 1.00 64.44 96 SER A CA 1
ATOM 760 C C . SER A 1 96 ? -17.031 0.667 -13.000 1.00 64.44 96 SER A C 1
ATOM 762 O O . SER A 1 96 ? -16.434 1.029 -14.005 1.00 64.44 96 SER A O 1
ATOM 764 N N . HIS A 1 97 ? -17.214 1.492 -11.964 1.00 53.50 97 HIS A N 1
ATOM 765 C CA . HIS A 1 97 ? -16.863 2.918 -11.968 1.00 53.50 97 HIS A CA 1
ATOM 766 C C . HIS A 1 97 ? -15.471 3.217 -11.389 1.00 53.50 97 HIS A C 1
ATOM 768 O O . HIS A 1 97 ? -15.287 4.215 -10.689 1.00 53.50 97 HIS A O 1
ATOM 774 N N . ALA A 1 98 ? -14.471 2.378 -11.662 1.00 53.81 98 ALA A N 1
ATOM 775 C CA . ALA A 1 98 ? -13.087 2.752 -11.387 1.00 53.81 98 ALA A CA 1
ATOM 776 C C . ALA A 1 98 ? -12.652 3.804 -12.422 1.00 53.81 98 ALA A C 1
ATOM 778 O O . ALA A 1 98 ? -12.092 3.473 -13.464 1.00 53.81 98 ALA A O 1
ATOM 779 N N . LYS A 1 99 ? -12.964 5.081 -12.167 1.00 42.97 99 LYS A N 1
ATOM 780 C CA . LYS A 1 99 ? -12.399 6.190 -12.941 1.00 42.97 99 LYS A CA 1
ATOM 781 C C . LYS A 1 99 ? -10.893 6.223 -12.676 1.00 42.97 99 LYS A C 1
ATOM 783 O O . LYS A 1 99 ? -10.471 6.657 -11.605 1.00 42.97 99 LYS A O 1
ATOM 788 N N . TYR A 1 100 ? -10.107 5.753 -13.641 1.00 38.88 100 TYR A N 1
ATOM 789 C CA . TYR A 1 100 ? -8.725 6.189 -13.794 1.00 38.88 100 TYR A CA 1
ATOM 790 C C . TYR A 1 100 ? -8.783 7.682 -14.127 1.00 38.88 100 TYR A C 1
ATOM 792 O O . TYR A 1 100 ? -9.287 8.066 -15.179 1.00 38.88 100 TYR A O 1
ATOM 800 N N . GLN A 1 101 ? -8.368 8.523 -13.184 1.00 37.47 101 GLN A N 1
ATOM 801 C CA . GLN A 1 101 ? -7.989 9.895 -13.494 1.00 37.47 101 GLN A CA 1
ATOM 802 C C . GLN A 1 101 ? -6.490 9.835 -13.769 1.00 37.47 101 GLN A C 1
ATOM 804 O O . GLN A 1 101 ? -5.705 9.691 -12.834 1.00 37.47 101 GLN A O 1
ATOM 809 N N . GLY A 1 102 ? -6.152 9.760 -15.056 1.00 36.41 102 GLY A N 1
ATOM 810 C CA . GLY A 1 102 ? -4.805 10.003 -15.562 1.00 36.41 102 GLY A CA 1
ATOM 811 C C . GLY A 1 102 ? -4.645 11.465 -15.936 1.00 36.41 102 GLY A C 1
ATOM 812 O O . GLY A 1 102 ? -5.691 12.115 -16.176 1.00 36.41 102 GLY A O 1
#

pLDDT: mean 75.18, std 19.2, range [36.41, 96.75]

Sequence (102 aa):
MKSSLIFILTFYVFTFNQACIAQTKKSYPKFSSQKRIFYTDAQGEEILELEGNVVFQTAKIKIGNAQRVTYNKNTGKVVVEGLARFTTQGKVVKSSHAKYQG